Protein AF-A0A212C2T7-F1 (afdb_monomer)

Nearest PDB structures (foldseek):
  2w4l-assembly1_F  TM=9.928E-01  e=1.665E-12  Homo sapiens
  2w4l-assembly1_E  TM=9.873E-01  e=5.575E-12  Homo sapiens
  2w4l-assembly1_B  TM=9.764E-01  e=8.342E-12  Homo sapiens
  2w4l-assembly1_D  TM=8.265E-01  e=8.417E-09  Homo sapiens
  7fh4-assembly1_A  TM=6.802E-01  e=7.789E-05  Paramecium bursaria Chlorella virus 1

Solvent-accessible surface area (backbone atoms only — not comparable to full-atom values): 6982 Å² total; per-residue (Å²): 136,83,81,79,76,74,83,74,91,85,72,78,78,91,66,81,78,89,85,66,82,53,70,71,59,48,48,50,50,50,9,57,58,36,9,72,70,28,79,48,92,88,64,62,45,39,42,60,43,64,46,98,83,75,42,78,78,43,73,43,48,33,38,67,52,91,93,60,58,78,88,80,51,45,81,37,91,72,55,98,48,70,85,53,17,24,75,87,56,44,46,48,60,75,58,47,52,54,51,49,53,48,57,32,41,78,67,70,73,100

Radius of gyration: 24.03 Å; Cα contacts (8 Å, |Δi|>4): 128; chains: 1; bounding box: 74×56×53 Å

Secondary structure (DSSP, 8-state):
----PPPPTT----PPPSSPPPHHHHHHHHHHHHHTT---SS---EEEEE-TTS-EEEEEE-BPPTTS-TTTS---S--SSGGGSSTTT-B-HHHHHHHHHHHHHHTT--

Organism: Cervus elaphus hippelaphus (NCBI:txid46360)

Mean predicted aligned error: 11.31 Å

InterPro domains:
  IPR002125 Cytidine and deoxycytidylate deaminase domain [PF00383] (22-69)
  IPR002125 Cytidine and deoxycytidylate deaminase domain [PS51747] (22-110)
  IPR015517 Deoxycytidylate deaminase-related [PTHR11086] (15-89)
  IPR016193 Cytidine deaminase-like [SSF53927] (25-91)

pLDDT: mean 78.0, std 13.44, range [47.03, 96.94]

Sequence (110 aa):
MRMIRRPSMSEVPCRKRDDYLEWPEYFMAVAFLSAQRSKDPNSQVGACIVNAENKIVGIGYNGMPNGCSDDLLPWRRTAENILDTKYPYAEALPKLHHKIANTQKDKGIL

Structure (mmCIF, N/CA/C/O backbone):
data_AF-A0A212C2T7-F1
#
_entry.id   AF-A0A212C2T7-F1
#
loop_
_atom_site.group_PDB
_atom_site.id
_atom_site.type_symbol
_atom_site.label_atom_id
_atom_site.label_alt_id
_atom_site.label_comp_id
_atom_site.label_asym_id
_atom_site.label_entity_id
_atom_site.label_seq_id
_atom_site.pdbx_PDB_ins_code
_atom_site.Cartn_x
_atom_site.Cartn_y
_atom_site.Cartn_z
_atom_site.occupancy
_atom_site.B_iso_or_equiv
_atom_site.auth_seq_id
_atom_site.auth_comp_id
_atom_site.auth_asym_id
_atom_site.auth_atom_id
_atom_site.pdbx_PDB_model_num
ATOM 1 N N . MET A 1 1 ? -46.860 -37.024 32.898 1.00 47.03 1 MET A N 1
ATOM 2 C CA . MET A 1 1 ? -46.638 -36.232 31.666 1.00 47.03 1 MET A CA 1
ATOM 3 C C . MET A 1 1 ? -45.619 -35.137 31.980 1.00 47.03 1 MET A C 1
ATOM 5 O O . MET A 1 1 ? -45.965 -34.186 32.666 1.00 47.03 1 MET A O 1
ATOM 9 N N . ARG A 1 2 ? -44.336 -35.303 31.619 1.00 47.25 2 ARG A N 1
ATOM 10 C CA . ARG A 1 2 ? -43.314 -34.260 31.837 1.00 47.25 2 ARG A CA 1
ATOM 11 C C . ARG A 1 2 ? -43.388 -33.274 30.672 1.00 47.25 2 ARG A C 1
ATOM 13 O O . ARG A 1 2 ? -43.141 -33.666 29.537 1.00 47.25 2 ARG A O 1
ATOM 20 N N . MET A 1 3 ? -43.763 -32.025 30.943 1.00 53.03 3 MET A N 1
ATOM 21 C CA . MET A 1 3 ? -43.694 -30.951 29.949 1.00 53.03 3 MET A CA 1
ATOM 22 C C . MET A 1 3 ? -42.230 -30.713 29.578 1.00 53.03 3 MET A C 1
ATOM 24 O O . MET A 1 3 ? -41.462 -30.186 30.382 1.00 53.03 3 MET A O 1
ATOM 28 N N . ILE A 1 4 ? -41.845 -31.092 28.361 1.00 63.47 4 ILE A N 1
ATOM 29 C CA . ILE A 1 4 ? -40.593 -30.647 27.751 1.00 63.47 4 ILE A CA 1
ATOM 30 C C . ILE A 1 4 ? -40.808 -29.176 27.384 1.00 63.47 4 ILE A C 1
ATOM 32 O O . ILE A 1 4 ? -41.473 -28.867 26.395 1.00 63.47 4 ILE A O 1
ATOM 36 N N . ARG A 1 5 ? -40.319 -28.254 28.223 1.00 68.38 5 ARG A N 1
ATOM 37 C CA . ARG A 1 5 ? -40.313 -26.823 27.893 1.00 68.38 5 ARG A CA 1
ATOM 38 C C . ARG A 1 5 ? -39.391 -26.630 26.687 1.00 68.38 5 ARG A C 1
ATOM 40 O O . ARG A 1 5 ? -38.203 -26.925 26.778 1.00 68.38 5 ARG A O 1
ATOM 47 N N . ARG A 1 6 ? -39.936 -26.168 25.556 1.00 63.62 6 ARG A N 1
ATOM 48 C CA . ARG A 1 6 ? -39.118 -25.708 24.423 1.00 63.62 6 ARG A CA 1
ATOM 49 C C . ARG A 1 6 ? -38.261 -24.526 24.903 1.00 63.62 6 ARG A C 1
ATOM 51 O O . ARG A 1 6 ? -38.809 -23.678 25.613 1.00 63.62 6 ARG A O 1
ATOM 58 N N . PRO A 1 7 ? -36.964 -24.450 24.559 1.00 62.31 7 PRO A N 1
ATOM 59 C CA . PRO A 1 7 ? -36.169 -23.276 24.890 1.00 62.31 7 PRO A CA 1
ATOM 60 C C . PRO A 1 7 ? -36.785 -22.057 24.195 1.00 62.31 7 PRO A C 1
ATOM 62 O O . PRO A 1 7 ? -37.143 -22.127 23.018 1.00 62.31 7 PRO A O 1
ATOM 65 N N . SER A 1 8 ? -36.943 -20.962 24.934 1.00 65.25 8 SER A N 1
ATOM 66 C CA . SER A 1 8 ? -37.360 -19.675 24.37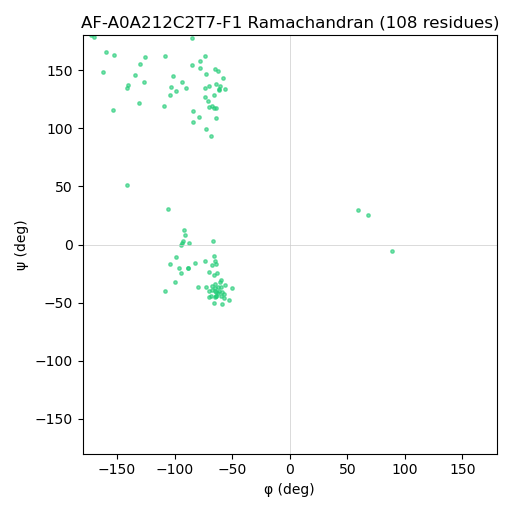9 1.00 65.25 8 SER A CA 1
ATOM 67 C C . SER A 1 8 ? -36.323 -19.192 23.357 1.00 65.25 8 SER A C 1
ATOM 69 O O . SER A 1 8 ? -35.133 -19.182 23.656 1.00 65.25 8 SER A O 1
ATOM 71 N N . MET A 1 9 ? -36.761 -18.748 22.175 1.00 62.03 9 MET A N 1
ATOM 72 C CA . MET A 1 9 ? -35.913 -18.147 21.126 1.00 62.03 9 MET A CA 1
ATOM 73 C C . MET A 1 9 ? -35.292 -16.788 21.521 1.00 62.03 9 MET A C 1
ATOM 75 O O . MET A 1 9 ? -34.639 -16.155 20.698 1.00 62.03 9 MET A O 1
ATOM 79 N N . SER A 1 10 ? -35.504 -16.309 22.750 1.00 62.91 10 SER A N 1
ATOM 80 C CA . SER A 1 10 ? -35.243 -14.921 23.150 1.00 62.91 10 SER A CA 1
ATOM 81 C C . SER A 1 10 ? -33.864 -14.629 23.753 1.00 62.91 10 SER A C 1
ATOM 83 O O . SER A 1 10 ? -33.639 -13.493 24.151 1.00 62.91 10 SER A O 1
ATOM 85 N N . GLU A 1 11 ? -32.937 -15.585 23.846 1.00 62.97 11 GLU A N 1
ATOM 86 C CA . GLU A 1 11 ? -31.660 -15.353 24.548 1.00 62.97 11 GLU A CA 1
ATOM 87 C C . GLU A 1 11 ? -30.457 -16.000 23.854 1.00 62.97 11 GLU A C 1
ATOM 89 O O . GLU A 1 11 ? -29.669 -16.694 24.486 1.00 62.97 11 GLU A O 1
ATOM 94 N N . VAL A 1 12 ? -30.272 -15.775 22.549 1.00 67.19 12 VAL A N 1
ATOM 95 C C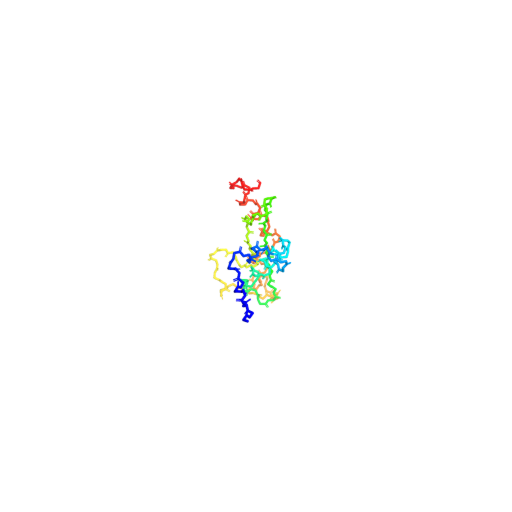A . VAL A 1 12 ? -28.917 -15.893 21.982 1.00 67.19 12 VAL A CA 1
ATOM 96 C C . VAL A 1 12 ? -28.238 -14.546 22.227 1.00 67.19 12 VAL A C 1
ATOM 98 O O . VAL A 1 12 ? -28.608 -13.567 21.576 1.00 67.19 12 VAL A O 1
ATOM 101 N N . PRO A 1 13 ? -27.296 -14.430 23.180 1.00 68.44 13 PRO A N 1
ATOM 102 C CA . PRO A 1 13 ? -26.652 -13.159 23.452 1.00 68.44 13 PRO A CA 1
ATOM 103 C C . PRO A 1 13 ? -25.828 -12.781 22.221 1.00 68.44 13 PRO A C 1
ATOM 105 O O . PRO A 1 13 ? -24.893 -13.496 21.858 1.00 68.44 13 PRO A O 1
ATOM 108 N N . CYS A 1 14 ? -26.169 -11.669 21.572 1.00 74.38 14 CYS A N 1
ATOM 109 C CA . CYS A 1 14 ? -25.330 -11.089 20.530 1.00 74.38 14 CYS A CA 1
ATOM 110 C C . CYS A 1 14 ? -24.059 -10.557 21.204 1.00 74.38 14 CYS A C 1
ATOM 112 O O . CYS A 1 14 ? -24.051 -9.463 21.768 1.00 74.38 14 CYS A O 1
ATOM 114 N N . ARG A 1 15 ? -23.009 -11.379 21.237 1.00 81.38 15 ARG A N 1
ATOM 115 C CA . ARG A 1 15 ? -21.695 -11.010 21.769 1.00 81.38 15 ARG A CA 1
ATOM 116 C C . ARG A 1 15 ? -20.757 -10.697 20.615 1.00 81.38 15 ARG A C 1
ATOM 118 O O . ARG A 1 15 ? -20.828 -11.325 19.558 1.00 81.38 15 ARG A O 1
ATOM 125 N N . LYS A 1 16 ? -19.875 -9.720 20.831 1.00 83.44 16 LYS A N 1
ATOM 126 C CA . LYS A 1 16 ? -18.741 -9.473 19.941 1.00 83.44 16 LYS A CA 1
ATOM 127 C C . LYS A 1 16 ? -17.904 -10.754 19.875 1.00 83.44 16 LYS A C 1
ATOM 129 O O . LYS A 1 16 ? -17.781 -11.459 20.872 1.00 83.44 16 LYS A O 1
ATOM 134 N N . ARG A 1 17 ? -17.359 -11.052 18.699 1.00 90.62 17 ARG A N 1
ATOM 135 C CA . ARG A 1 17 ? -16.323 -12.077 18.557 1.00 90.62 17 ARG A CA 1
ATOM 136 C C . ARG A 1 17 ? -15.092 -11.673 19.367 1.00 90.62 17 ARG A C 1
ATOM 138 O O . ARG A 1 17 ? -14.821 -10.482 19.480 1.00 90.62 17 ARG A O 1
ATOM 145 N N . ASP A 1 18 ? -14.353 -12.654 19.866 1.00 89.12 18 ASP A N 1
ATOM 146 C CA . ASP A 1 18 ? -13.090 -12.433 20.586 1.00 89.12 18 ASP A CA 1
ATOM 147 C C . ASP A 1 18 ? -11.862 -12.651 19.680 1.00 89.12 18 ASP A C 1
ATOM 149 O O . ASP A 1 18 ? -10.749 -12.298 20.045 1.00 89.12 18 ASP A O 1
ATOM 153 N N . ASP A 1 19 ? -12.062 -13.203 18.479 1.00 91.19 19 ASP A N 1
ATOM 154 C CA . ASP A 1 19 ? -11.031 -13.574 17.500 1.00 91.19 19 ASP A CA 1
ATOM 155 C C . ASP A 1 19 ? -10.968 -12.609 16.298 1.00 91.19 19 ASP A C 1
ATOM 157 O O . ASP A 1 19 ? -10.673 -13.010 15.170 1.00 91.19 19 ASP A O 1
ATOM 161 N N . TYR A 1 20 ? -11.304 -11.335 16.511 1.00 92.38 20 TYR A N 1
ATOM 162 C CA . TYR A 1 20 ? -11.167 -10.300 15.484 1.00 92.38 20 TYR A CA 1
ATOM 163 C C . TYR A 1 20 ? -9.747 -9.723 15.482 1.00 92.38 20 TYR A C 1
ATOM 165 O O . TYR A 1 20 ? -9.043 -9.751 16.485 1.00 92.38 20 TYR A O 1
ATOM 173 N N . LEU A 1 21 ? -9.337 -9.195 14.332 1.00 93.56 21 LEU A N 1
ATOM 174 C CA . LEU A 1 21 ? -7.997 -8.658 14.129 1.00 93.56 21 LEU A CA 1
ATOM 175 C C . LEU A 1 21 ? -7.829 -7.308 14.838 1.00 93.56 21 LEU A C 1
ATOM 177 O O . LEU A 1 21 ? -8.691 -6.434 14.692 1.00 93.56 21 LEU A O 1
ATOM 181 N N . GLU A 1 22 ? -6.719 -7.112 15.548 1.00 95.19 22 GLU A N 1
ATOM 182 C CA . GLU A 1 22 ? -6.421 -5.826 16.173 1.00 95.19 22 GLU A CA 1
ATOM 183 C C . GLU A 1 22 ? -5.899 -4.818 15.140 1.00 95.19 22 GLU A C 1
ATOM 185 O O . GLU A 1 22 ? -5.384 -5.164 14.071 1.00 95.19 22 GLU A O 1
ATOM 190 N N . TRP A 1 23 ? -6.027 -3.528 15.457 1.00 94.12 23 TRP A N 1
ATOM 191 C CA . TRP A 1 23 ? -5.664 -2.443 14.539 1.00 94.12 23 TRP A CA 1
ATOM 192 C C . TRP A 1 23 ? -4.238 -2.541 13.969 1.00 94.12 23 TRP A C 1
ATOM 194 O O . TRP A 1 23 ? -4.092 -2.422 12.749 1.00 94.12 23 TRP A O 1
ATOM 204 N N . PRO A 1 24 ? -3.180 -2.779 14.775 1.00 93.56 24 PRO A N 1
ATOM 205 C CA . PRO A 1 24 ? -1.819 -2.863 14.245 1.00 93.56 24 PRO A CA 1
ATOM 206 C C . PRO A 1 24 ? -1.646 -4.006 13.239 1.00 93.56 24 PRO A C 1
ATOM 208 O O . PRO A 1 24 ? -0.992 -3.836 12.211 1.00 93.56 24 PRO A O 1
ATOM 211 N N . GLU A 1 25 ? -2.263 -5.154 13.511 1.00 95.19 25 GLU A N 1
ATOM 212 C CA . GLU A 1 25 ? -2.198 -6.340 12.655 1.00 95.19 25 GLU A CA 1
ATOM 213 C C . GLU A 1 25 ? -2.965 -6.110 11.357 1.00 95.19 25 GLU A C 1
ATOM 215 O O . GLU A 1 25 ? -2.474 -6.450 10.283 1.00 95.19 25 GLU A O 1
ATOM 220 N N . TYR A 1 26 ? -4.125 -5.457 11.440 1.00 96.50 26 TYR A N 1
ATOM 221 C CA . TYR A 1 26 ? -4.893 -5.034 10.278 1.00 96.50 26 TYR A CA 1
ATOM 222 C C . TYR A 1 26 ? -4.084 -4.101 9.368 1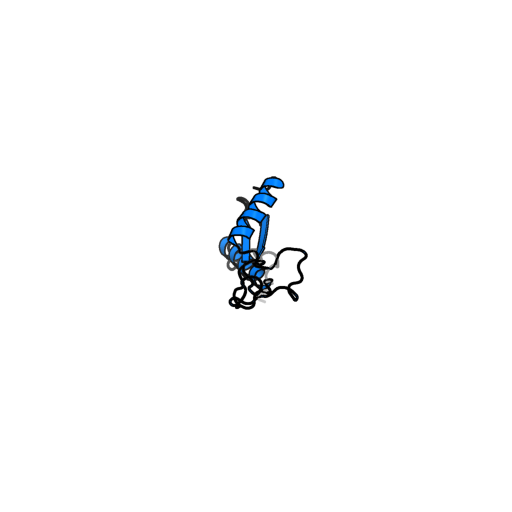.00 96.50 26 TYR A C 1
ATOM 224 O O . TYR A 1 26 ? -3.958 -4.365 8.172 1.00 96.50 26 TYR A O 1
ATOM 232 N N . PHE A 1 27 ? -3.478 -3.041 9.908 1.00 94.81 27 PHE A N 1
ATOM 233 C CA . PHE A 1 27 ? -2.701 -2.099 9.094 1.00 94.81 27 PHE A CA 1
ATOM 234 C C . PHE A 1 27 ? -1.432 -2.721 8.518 1.00 94.81 27 PHE A C 1
ATOM 236 O O . PHE A 1 27 ? -1.070 -2.441 7.372 1.00 94.81 27 PHE A O 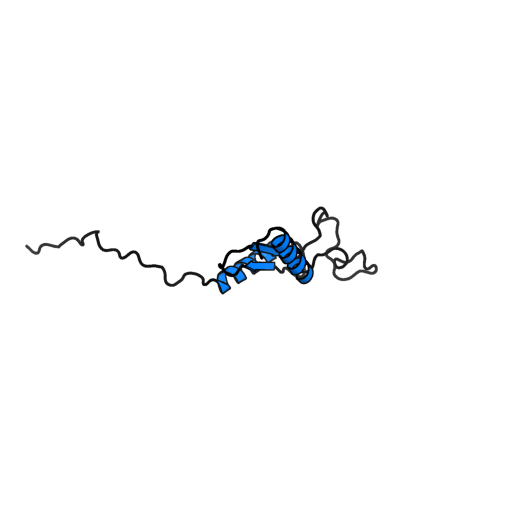1
ATOM 243 N N . MET A 1 28 ? -0.786 -3.608 9.274 1.00 95.06 28 MET A N 1
ATOM 244 C CA . MET A 1 28 ? 0.349 -4.372 8.773 1.00 95.06 28 MET A CA 1
ATOM 245 C C . MET A 1 28 ? -0.083 -5.306 7.636 1.00 95.06 28 MET A C 1
ATOM 247 O O . MET A 1 28 ? 0.548 -5.321 6.580 1.00 95.06 28 MET A O 1
ATOM 251 N N . ALA A 1 29 ? -1.200 -6.021 7.793 1.00 96.94 29 ALA A N 1
ATOM 252 C CA . ALA A 1 29 ? -1.757 -6.877 6.749 1.00 96.94 29 ALA A CA 1
ATOM 253 C C . ALA A 1 29 ? -2.089 -6.084 5.475 1.00 96.94 29 ALA A C 1
ATOM 255 O O . ALA A 1 29 ? -1.777 -6.538 4.375 1.00 96.94 29 ALA A O 1
ATOM 256 N N . VAL A 1 30 ? -2.639 -4.871 5.603 1.00 96.12 30 VAL A N 1
ATOM 257 C CA . VAL A 1 30 ? -2.882 -3.972 4.462 1.00 96.12 30 VAL A CA 1
ATOM 258 C C . VAL A 1 30 ? -1.577 -3.582 3.761 1.00 96.12 30 VAL A C 1
ATOM 260 O O . VAL A 1 30 ? -1.531 -3.574 2.528 1.00 96.12 30 VAL A O 1
ATOM 263 N N . ALA A 1 31 ? -0.505 -3.290 4.503 1.00 92.69 31 ALA A N 1
ATOM 264 C CA . ALA A 1 31 ? 0.798 -2.984 3.912 1.00 92.69 31 ALA A CA 1
ATOM 265 C C . ALA A 1 31 ? 1.370 -4.190 3.142 1.00 92.69 31 ALA A C 1
ATOM 267 O O . ALA A 1 31 ? 1.803 -4.039 1.998 1.00 92.69 31 ALA A O 1
ATOM 268 N N . PHE A 1 32 ? 1.298 -5.396 3.712 1.00 94.62 32 PHE A N 1
ATOM 269 C CA . PHE A 1 32 ? 1.722 -6.627 3.032 1.00 94.62 32 PHE A CA 1
ATOM 270 C C . PHE A 1 32 ? 0.875 -6.940 1.798 1.00 94.62 32 PHE A C 1
ATOM 272 O O . PHE A 1 32 ? 1.412 -7.320 0.760 1.00 94.62 32 PHE A O 1
ATOM 279 N N . LEU A 1 33 ? -0.441 -6.744 1.870 1.00 95.94 33 LEU A N 1
ATOM 280 C CA . LEU A 1 33 ? -1.324 -6.933 0.722 1.00 95.94 33 LEU A CA 1
ATOM 281 C C . LEU A 1 33 ? -1.022 -5.915 -0.384 1.00 95.94 33 LEU A C 1
ATOM 283 O O . LEU A 1 33 ? -0.979 -6.268 -1.560 1.00 95.94 33 LEU A O 1
ATOM 287 N N . SER A 1 34 ? -0.738 -4.666 -0.009 1.00 93.50 34 SER A N 1
ATOM 288 C CA . SER A 1 34 ? -0.331 -3.620 -0.951 1.00 93.50 34 SER A CA 1
ATOM 289 C C . SER A 1 34 ? 0.980 -3.975 -1.652 1.00 93.50 34 SER A C 1
ATOM 291 O O . SER A 1 34 ? 1.105 -3.738 -2.850 1.00 93.50 34 SER A O 1
ATOM 293 N N . ALA A 1 35 ? 1.931 -4.609 -0.956 1.00 92.00 35 ALA A N 1
ATOM 294 C CA . ALA A 1 35 ? 3.183 -5.075 -1.551 1.00 92.00 35 ALA A CA 1
ATOM 295 C C . ALA A 1 35 ? 2.953 -6.024 -2.741 1.00 92.00 35 ALA A C 1
ATOM 297 O O . ALA A 1 35 ? 3.669 -5.936 -3.735 1.00 92.00 35 ALA A O 1
ATOM 298 N N . GLN A 1 36 ? 1.909 -6.863 -2.695 1.00 93.75 36 GLN A N 1
ATOM 299 C CA . GLN A 1 36 ? 1.573 -7.807 -3.774 1.00 93.75 36 GLN A CA 1
ATOM 300 C C . GLN A 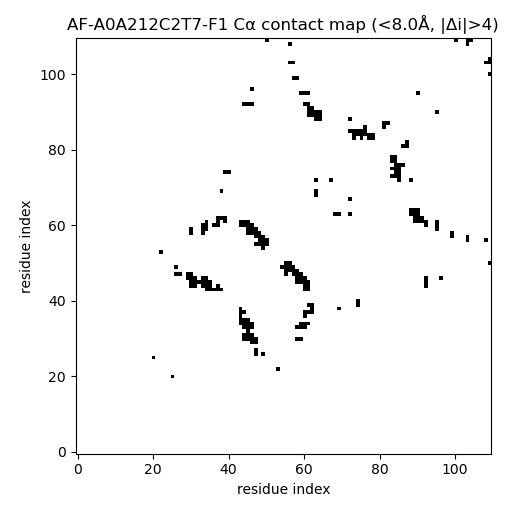1 36 ? 1.150 -7.123 -5.084 1.00 93.75 36 GLN A C 1
ATOM 302 O O . GLN A 1 36 ? 1.023 -7.776 -6.117 1.00 93.75 36 GLN A O 1
ATOM 307 N N . ARG A 1 37 ? 0.936 -5.802 -5.075 1.00 92.50 37 ARG A N 1
ATOM 308 C CA . ARG A 1 37 ? 0.703 -5.015 -6.293 1.00 92.50 37 ARG A CA 1
ATOM 309 C C . ARG A 1 37 ? 1.993 -4.621 -7.013 1.00 92.50 37 ARG A C 1
ATOM 311 O O . ARG A 1 37 ? 1.907 -4.232 -8.179 1.00 92.50 37 ARG A O 1
ATOM 318 N N . SER A 1 38 ? 3.151 -4.717 -6.354 1.00 88.50 38 SER A N 1
ATOM 319 C CA . SER A 1 38 ? 4.448 -4.433 -6.968 1.00 88.50 38 SER A CA 1
ATOM 320 C C . SER A 1 38 ? 4.756 -5.426 -8.085 1.00 88.50 38 SER A C 1
ATOM 322 O O . SER A 1 38 ? 4.548 -6.628 -7.939 1.00 88.50 38 SER A O 1
ATOM 324 N N . LYS A 1 39 ? 5.294 -4.913 -9.193 1.00 88.25 39 LYS A N 1
ATOM 325 C CA . LYS A 1 39 ? 5.787 -5.721 -10.315 1.00 88.25 39 LYS A CA 1
ATOM 326 C C . LYS A 1 39 ? 7.289 -6.011 -10.233 1.00 88.25 39 LYS A C 1
ATOM 328 O O . LYS A 1 39 ? 7.825 -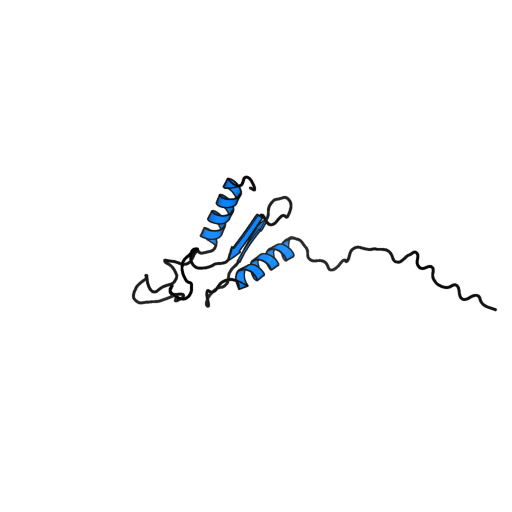6.678 -11.111 1.00 88.25 39 LYS A O 1
ATOM 333 N N . ASP A 1 40 ? 7.977 -5.522 -9.199 1.00 86.00 40 ASP A N 1
ATOM 334 C CA . ASP A 1 40 ? 9.401 -5.796 -9.009 1.00 86.00 40 ASP A CA 1
ATOM 335 C C . ASP A 1 40 ? 9.597 -7.282 -8.680 1.00 86.00 40 ASP A C 1
ATOM 337 O O . ASP A 1 40 ? 9.100 -7.730 -7.648 1.00 86.00 40 ASP A O 1
ATOM 341 N N . PRO A 1 41 ? 10.336 -8.061 -9.488 1.00 85.50 41 PRO A N 1
ATOM 342 C CA . PRO A 1 41 ? 10.513 -9.490 -9.244 1.00 85.50 41 PRO A CA 1
ATOM 343 C C . PRO A 1 41 ? 11.453 -9.791 -8.067 1.00 85.50 41 PRO A C 1
ATOM 345 O O . PRO A 1 41 ? 11.503 -10.922 -7.597 1.00 85.50 41 PRO A O 1
ATOM 348 N N . ASN A 1 42 ? 12.214 -8.804 -7.582 1.00 86.44 42 ASN A N 1
ATOM 349 C CA . ASN A 1 42 ? 13.250 -9.021 -6.568 1.00 86.44 42 ASN A CA 1
ATOM 350 C C . ASN A 1 42 ? 12.795 -8.651 -5.156 1.00 86.44 42 ASN A C 1
ATOM 352 O O . ASN A 1 42 ? 13.306 -9.188 -4.179 1.00 86.44 42 ASN A O 1
ATOM 356 N N . SER A 1 43 ? 11.931 -7.646 -5.042 1.00 84.56 43 SER A N 1
ATOM 357 C CA . SER A 1 43 ? 11.540 -7.071 -3.758 1.00 84.56 43 SER A CA 1
ATOM 358 C C . SER A 1 43 ? 10.161 -6.451 -3.867 1.00 84.56 43 SER A C 1
ATOM 360 O O . SER A 1 43 ? 10.004 -5.460 -4.576 1.00 84.56 43 SER A O 1
ATOM 362 N N . GLN A 1 44 ? 9.189 -6.996 -3.141 1.00 90.25 44 GLN A N 1
ATOM 363 C CA . GLN A 1 44 ? 7.840 -6.449 -3.051 1.00 90.25 44 GLN A CA 1
ATOM 364 C C . GLN A 1 44 ? 7.649 -5.861 -1.665 1.00 90.25 44 GLN A C 1
ATOM 366 O O . GLN A 1 44 ? 7.769 -6.559 -0.659 1.00 90.25 44 GLN A O 1
ATOM 371 N N . VAL A 1 45 ? 7.376 -4.566 -1.602 1.00 89.81 45 VAL A N 1
ATOM 372 C CA . VAL A 1 45 ? 7.247 -3.865 -0.334 1.00 89.81 45 VAL A CA 1
ATOM 373 C C . VAL A 1 45 ? 6.098 -2.868 -0.429 1.00 89.81 45 VAL A C 1
ATOM 375 O O . VAL A 1 45 ? 5.932 -2.178 -1.436 1.00 89.81 45 VAL A O 1
ATOM 378 N N . GLY A 1 46 ? 5.290 -2.806 0.626 1.00 91.88 46 GLY A N 1
ATOM 379 C CA . GLY A 1 46 ? 4.113 -1.953 0.718 1.00 91.88 46 GLY A CA 1
ATOM 380 C C . GLY A 1 46 ? 4.139 -1.070 1.957 1.00 91.88 46 GLY A C 1
ATOM 381 O O . GLY A 1 46 ? 4.872 -1.327 2.910 1.00 91.88 46 GLY A O 1
ATOM 382 N N . ALA A 1 47 ? 3.338 -0.013 1.924 1.00 90.69 47 ALA A N 1
ATOM 383 C CA . ALA A 1 47 ? 3.142 0.924 3.018 1.00 90.69 47 ALA A CA 1
ATOM 384 C C . ALA A 1 47 ? 1.658 1.224 3.207 1.00 90.69 47 ALA A C 1
ATOM 386 O O . ALA A 1 47 ? 0.892 1.311 2.245 1.00 90.69 47 ALA A O 1
ATOM 387 N N . CYS A 1 48 ? 1.287 1.438 4.464 1.00 92.88 48 CYS A N 1
ATOM 388 C CA . CYS A 1 48 ? -0.030 1.883 4.885 1.00 92.88 48 CYS A CA 1
ATOM 389 C C . CYS A 1 48 ? 0.158 3.056 5.852 1.00 92.88 48 CYS A C 1
ATOM 391 O O . CYS A 1 48 ? 0.830 2.912 6.871 1.00 92.88 48 CYS A O 1
ATOM 393 N N . ILE A 1 49 ? -0.409 4.218 5.523 1.00 89.44 49 ILE A N 1
ATOM 394 C CA . ILE A 1 49 ? -0.398 5.414 6.369 1.00 89.44 49 ILE A CA 1
ATOM 395 C C . ILE A 1 49 ? -1.774 5.565 6.998 1.00 89.44 49 ILE A C 1
ATOM 397 O O . ILE A 1 49 ? -2.798 5.563 6.308 1.00 89.44 49 ILE A O 1
ATOM 401 N N . VAL A 1 50 ? -1.775 5.717 8.315 1.00 88.69 50 VAL A N 1
ATOM 402 C CA . VAL A 1 50 ? -2.972 5.761 9.148 1.00 88.69 50 VAL A CA 1
ATOM 403 C C . VAL A 1 50 ? -2.929 7.032 9.987 1.00 88.69 50 VAL A C 1
ATOM 405 O O . VAL A 1 50 ? -1.861 7.422 10.457 1.00 88.69 50 VAL A O 1
ATOM 408 N N . ASN A 1 51 ? -4.071 7.695 10.148 1.00 87.88 51 ASN A N 1
ATOM 409 C CA . ASN A 1 51 ? -4.191 8.859 11.024 1.00 87.88 51 ASN A CA 1
ATOM 410 C C . ASN A 1 51 ? -4.468 8.456 12.490 1.00 87.88 51 ASN A C 1
ATOM 412 O O . ASN A 1 51 ? -4.652 7.282 12.810 1.00 87.88 51 ASN A O 1
ATOM 416 N N . ALA A 1 52 ? -4.548 9.444 13.386 1.00 89.31 52 ALA A N 1
ATOM 417 C CA . ALA A 1 52 ? -4.816 9.218 14.812 1.00 89.31 52 ALA A CA 1
ATOM 418 C C . ALA A 1 52 ? -6.203 8.605 15.107 1.00 89.31 52 ALA A C 1
ATOM 420 O O . ALA A 1 52 ? -6.424 8.072 16.189 1.00 89.31 52 ALA A O 1
ATOM 421 N N . GLU A 1 53 ? 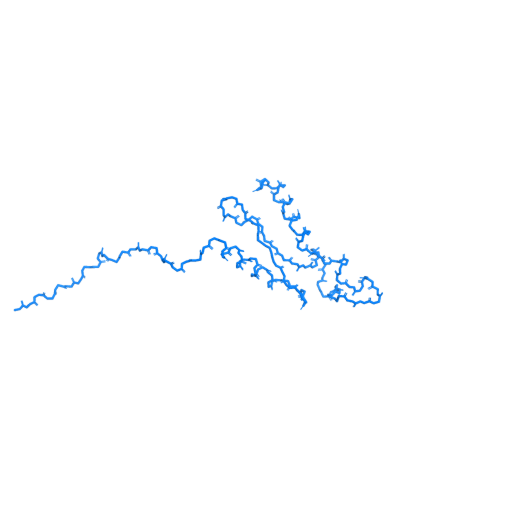-7.131 8.651 14.148 1.00 91.50 53 GLU A N 1
ATOM 422 C CA . GLU A 1 53 ? -8.471 8.063 14.252 1.00 91.50 53 GLU A CA 1
ATOM 423 C C . GLU A 1 53 ? -8.530 6.623 13.714 1.00 91.50 53 GLU A C 1
ATOM 425 O O . GLU A 1 53 ? -9.620 6.095 13.493 1.00 91.50 53 GLU A O 1
ATOM 430 N N . ASN A 1 54 ? -7.379 5.986 13.464 1.00 90.81 54 ASN A N 1
ATOM 431 C CA . ASN A 1 54 ? -7.279 4.655 12.858 1.00 90.81 54 ASN A CA 1
ATOM 432 C C . ASN A 1 54 ? -7.918 4.563 11.458 1.00 90.81 54 ASN A C 1
ATOM 434 O O . ASN A 1 54 ? -8.385 3.506 11.031 1.00 90.81 54 ASN A O 1
ATOM 438 N N . LYS A 1 55 ? -7.922 5.667 10.702 1.00 90.50 55 LYS A N 1
ATOM 439 C CA . LYS A 1 55 ? -8.359 5.690 9.301 1.00 90.50 55 LYS A CA 1
ATOM 440 C C . LYS A 1 55 ? -7.149 5.625 8.384 1.00 90.50 55 LYS A C 1
ATOM 442 O O . LYS A 1 55 ? -6.192 6.382 8.542 1.00 90.50 55 LYS A O 1
ATOM 447 N N . ILE A 1 56 ? -7.211 4.736 7.397 1.00 90.94 56 ILE A N 1
ATOM 448 C CA . ILE A 1 56 ? -6.204 4.657 6.339 1.00 90.94 56 ILE A CA 1
ATOM 449 C C . ILE A 1 56 ? -6.356 5.894 5.458 1.00 90.94 56 ILE A C 1
ATOM 451 O O . ILE A 1 56 ? -7.394 6.093 4.830 1.00 90.94 56 ILE A O 1
ATOM 455 N N . VAL A 1 57 ? -5.310 6.711 5.410 1.00 88.75 57 VAL A N 1
ATOM 456 C CA . VAL A 1 57 ? -5.271 7.944 4.612 1.00 88.75 57 VAL A CA 1
ATOM 457 C C . VAL A 1 57 ? -4.427 7.780 3.354 1.00 88.75 57 VAL A C 1
ATOM 459 O O . VAL A 1 57 ? -4.574 8.536 2.400 1.00 88.75 57 VAL A O 1
ATOM 462 N N . GLY A 1 58 ? -3.582 6.751 3.295 1.00 87.25 58 GLY A N 1
ATOM 463 C CA . GLY A 1 58 ? -2.844 6.411 2.088 1.00 87.25 58 GLY A CA 1
ATOM 464 C C . GLY A 1 58 ? -2.290 4.996 2.119 1.00 87.25 58 GLY A C 1
ATOM 465 O O . GLY A 1 58 ? -1.929 4.480 3.173 1.00 87.25 58 GLY A O 1
ATOM 466 N N . ILE A 1 59 ? -2.194 4.389 0.941 1.00 90.38 59 ILE A N 1
ATOM 467 C CA . ILE A 1 59 ? -1.536 3.102 0.711 1.00 90.38 59 ILE A CA 1
ATOM 468 C C . ILE A 1 59 ? -0.571 3.243 -0.460 1.00 90.38 59 ILE A C 1
ATOM 470 O O . ILE A 1 59 ? -0.763 4.096 -1.330 1.00 90.38 59 ILE A O 1
ATOM 474 N N . GLY A 1 60 ? 0.444 2.393 -0.515 1.00 89.25 60 GLY A N 1
ATOM 475 C CA . GLY A 1 60 ? 1.261 2.278 -1.713 1.00 89.25 60 GLY A CA 1
ATOM 476 C C . GLY A 1 60 ? 2.260 1.137 -1.646 1.00 89.25 60 GLY A C 1
ATOM 477 O O . GLY A 1 60 ? 2.316 0.389 -0.672 1.00 89.25 60 GLY A O 1
ATOM 478 N N . TYR A 1 61 ? 3.026 0.995 -2.719 1.00 89.38 61 TYR A N 1
ATOM 479 C CA . TYR A 1 61 ? 3.998 -0.071 -2.927 1.00 89.38 61 TYR A CA 1
ATOM 480 C C . TYR A 1 61 ? 5.119 0.417 -3.848 1.00 89.38 61 TYR A C 1
ATOM 482 O O . TYR A 1 61 ? 4.974 1.444 -4.512 1.00 89.38 61 TYR A O 1
ATOM 490 N N . ASN A 1 62 ? 6.250 -0.288 -3.880 1.00 84.75 62 ASN A N 1
ATOM 491 C CA . ASN A 1 62 ? 7.346 0.052 -4.789 1.00 84.75 62 ASN A CA 1
ATOM 492 C C . ASN A 1 62 ? 6.977 -0.263 -6.249 1.00 84.75 62 ASN A C 1
ATOM 494 O O . ASN A 1 62 ? 6.463 -1.343 -6.549 1.00 84.75 62 ASN A O 1
ATOM 498 N N . GLY A 1 63 ? 7.289 0.650 -7.167 1.00 84.88 63 GLY A N 1
ATOM 499 C CA . GLY A 1 63 ? 6.968 0.507 -8.587 1.00 84.88 63 GLY A CA 1
ATOM 500 C C . GLY A 1 63 ? 7.643 1.570 -9.452 1.00 84.88 63 GLY A C 1
ATOM 501 O O . GLY A 1 63 ? 8.355 2.430 -8.930 1.00 84.88 63 GLY A O 1
ATOM 502 N N . MET A 1 64 ? 7.437 1.505 -10.768 1.00 81.38 64 MET A N 1
ATOM 503 C CA . MET A 1 64 ? 7.860 2.580 -11.670 1.00 81.38 64 MET A CA 1
ATOM 504 C C . MET A 1 64 ? 6.933 3.802 -11.532 1.00 81.38 64 MET A C 1
ATOM 506 O O . MET A 1 64 ? 5.825 3.680 -10.998 1.00 81.38 64 MET A O 1
ATOM 510 N N . PRO A 1 65 ? 7.357 4.995 -11.987 1.00 77.00 65 PRO A N 1
ATOM 511 C CA . PRO A 1 65 ? 6.551 6.202 -11.904 1.00 77.00 65 PRO A CA 1
ATOM 512 C C . PRO A 1 65 ? 5.287 6.087 -12.762 1.00 77.00 65 PRO A C 1
ATOM 514 O O . PRO A 1 65 ? 5.267 5.416 -13.796 1.00 77.00 65 PRO A O 1
ATOM 517 N N . ASN A 1 66 ? 4.230 6.790 -12.353 1.00 72.81 66 ASN A N 1
ATOM 518 C CA . ASN A 1 66 ? 2.956 6.796 -13.071 1.00 72.81 66 ASN A CA 1
ATOM 519 C C . ASN A 1 66 ? 3.132 7.228 -14.536 1.00 72.81 66 ASN A C 1
ATOM 521 O O . ASN A 1 66 ? 3.756 8.249 -14.814 1.00 72.81 66 ASN A O 1
ATOM 525 N N . GLY A 1 67 ? 2.520 6.484 -15.460 1.00 67.19 67 GLY A N 1
ATOM 526 C CA . GLY A 1 67 ? 2.565 6.775 -16.899 1.00 67.19 67 GLY A CA 1
ATOM 527 C C . GLY A 1 67 ? 3.746 6.141 -17.637 1.00 67.19 67 GLY A C 1
ATOM 528 O O . GLY A 1 67 ? 3.785 6.193 -18.864 1.00 67.19 67 GLY A O 1
ATOM 529 N N . CYS A 1 68 ? 4.670 5.492 -16.928 1.00 68.81 68 CYS A N 1
ATOM 530 C CA . CYS A 1 68 ? 5.687 4.654 -17.547 1.00 68.81 68 CYS A CA 1
ATOM 531 C C . CYS A 1 68 ? 5.187 3.207 -17.662 1.00 68.81 68 CYS A C 1
ATOM 533 O O . CYS A 1 68 ? 4.626 2.662 -16.714 1.00 68.81 68 CYS A O 1
ATOM 535 N N . SER A 1 69 ? 5.386 2.576 -18.824 1.00 67.31 69 SER A N 1
ATOM 536 C CA . SER A 1 69 ? 5.079 1.151 -18.978 1.00 67.31 69 SER A CA 1
ATOM 537 C C . SER A 1 69 ? 6.089 0.316 -18.196 1.00 67.31 69 SER A C 1
ATOM 539 O O . SER A 1 69 ? 7.293 0.389 -18.451 1.00 67.31 69 SER A O 1
ATOM 541 N N . ASP A 1 70 ? 5.586 -0.512 -17.284 1.00 62.25 70 ASP A N 1
ATOM 542 C CA . ASP A 1 70 ? 6.397 -1.458 -16.513 1.00 62.25 70 ASP A CA 1
ATOM 543 C C . ASP A 1 70 ? 7.055 -2.543 -17.385 1.00 62.25 70 ASP A C 1
ATOM 545 O O . ASP A 1 70 ? 7.970 -3.213 -16.914 1.00 62.25 70 ASP A O 1
ATOM 549 N N . ASP A 1 71 ? 6.612 -2.704 -18.637 1.00 66.44 71 ASP A N 1
ATOM 550 C CA . ASP A 1 71 ? 7.174 -3.670 -19.590 1.00 66.44 71 ASP A CA 1
ATOM 551 C C . ASP A 1 71 ? 8.341 -3.080 -20.397 1.00 66.44 71 ASP A C 1
ATOM 553 O O . ASP A 1 71 ? 9.154 -3.816 -20.954 1.00 66.44 71 ASP A O 1
ATOM 557 N N . LEU A 1 72 ? 8.426 -1.747 -20.471 1.00 66.75 72 LEU A N 1
ATOM 558 C CA . LEU A 1 72 ? 9.469 -1.040 -21.220 1.00 66.75 72 LEU A CA 1
ATOM 559 C C . LEU A 1 72 ? 10.658 -0.649 -20.339 1.00 66.75 72 LEU A C 1
ATOM 561 O O . LEU A 1 72 ? 11.758 -0.459 -20.853 1.00 66.75 72 LEU A O 1
ATOM 565 N N . LEU A 1 73 ? 10.447 -0.517 -19.027 1.00 73.00 73 LEU A N 1
ATOM 566 C CA . LEU A 1 73 ? 11.496 -0.119 -18.094 1.00 73.00 73 LEU A CA 1
ATOM 567 C C . LEU A 1 73 ? 12.197 -1.329 -17.457 1.00 73.00 73 LEU A C 1
ATOM 569 O O . LEU A 1 73 ? 11.552 -2.311 -17.083 1.00 73.00 73 LEU A O 1
ATOM 573 N N . PRO A 1 74 ? 13.527 -1.272 -17.285 1.00 78.25 74 PRO A N 1
ATOM 574 C CA . PRO A 1 74 ? 14.288 -2.400 -16.774 1.00 78.25 74 PRO A CA 1
ATOM 575 C C . PRO A 1 74 ? 14.073 -2.604 -15.269 1.00 78.25 74 PRO A C 1
ATOM 577 O O . PRO A 1 74 ? 14.346 -1.728 -14.456 1.00 78.25 74 PRO A O 1
ATOM 580 N N . TRP A 1 75 ? 13.692 -3.821 -14.871 1.00 79.31 75 TRP A N 1
ATOM 581 C CA . TRP A 1 75 ? 13.608 -4.241 -13.459 1.00 79.31 75 TRP A CA 1
ATOM 582 C C . TRP A 1 75 ? 14.924 -4.796 -12.888 1.00 79.31 75 TRP A C 1
ATOM 584 O O . TRP A 1 75 ? 14.990 -5.236 -11.736 1.00 79.31 75 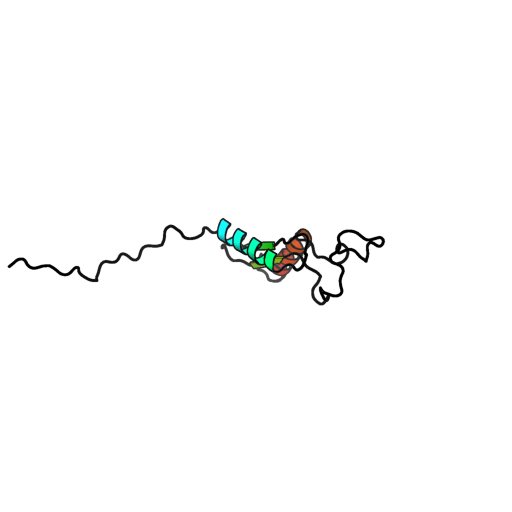TRP A O 1
ATOM 594 N N . ARG A 1 76 ? 15.988 -4.817 -13.697 1.00 79.88 76 ARG A N 1
ATOM 595 C CA . ARG A 1 76 ? 17.269 -5.455 -13.365 1.00 79.88 76 ARG A CA 1
ATOM 596 C C . ARG A 1 76 ? 18.030 -4.635 -12.320 1.00 79.88 76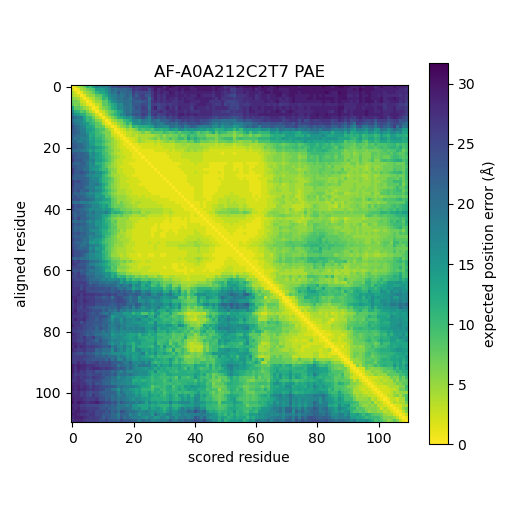 ARG A C 1
ATOM 598 O O . ARG A 1 76 ? 17.959 -3.408 -12.300 1.00 79.88 76 ARG A O 1
ATOM 605 N N . ARG A 1 77 ? 18.782 -5.312 -11.448 1.00 78.50 77 ARG A N 1
ATOM 606 C CA . ARG A 1 77 ? 19.615 -4.665 -10.413 1.00 78.50 77 ARG A CA 1
ATOM 607 C C . ARG A 1 77 ? 21.019 -4.311 -10.897 1.00 78.50 77 ARG A C 1
ATOM 609 O O . ARG A 1 77 ? 21.672 -3.492 -10.265 1.00 78.50 77 ARG A O 1
ATOM 616 N N . THR A 1 78 ? 21.488 -4.945 -11.965 1.00 78.75 78 THR A N 1
ATOM 617 C CA . THR A 1 78 ? 22.856 -4.813 -12.472 1.00 78.75 78 THR A CA 1
ATOM 618 C C . THR A 1 78 ? 22.840 -4.805 -13.992 1.00 78.75 78 THR A C 1
ATOM 620 O O . THR A 1 78 ? 22.161 -5.634 -14.600 1.00 78.75 78 THR A O 1
ATOM 623 N N . ALA A 1 79 ? 23.594 -3.884 -14.579 1.00 82.56 79 ALA A N 1
ATOM 624 C CA . ALA A 1 79 ? 23.849 -3.763 -16.008 1.00 82.56 79 ALA A CA 1
ATOM 625 C C . ALA A 1 79 ? 25.132 -2.939 -16.209 1.00 82.56 79 ALA A C 1
ATOM 627 O O . ALA A 1 79 ? 25.598 -2.297 -15.265 1.00 82.56 79 ALA A O 1
ATOM 628 N N . GLU A 1 80 ? 25.700 -2.966 -17.415 1.00 83.19 80 GLU A N 1
ATOM 629 C CA . GLU A 1 80 ? 26.890 -2.168 -17.751 1.00 83.19 80 GLU A CA 1
ATOM 630 C C . GLU A 1 80 ? 26.597 -0.664 -17.696 1.00 83.19 80 GLU A C 1
ATOM 632 O O . GLU A 1 80 ? 27.416 0.116 -17.212 1.00 83.19 80 GLU A O 1
ATOM 637 N N . ASN A 1 81 ? 25.399 -0.263 -18.130 1.00 83.44 81 ASN A N 1
ATOM 638 C CA . ASN A 1 81 ? 24.907 1.100 -18.013 1.00 83.44 81 ASN A CA 1
ATOM 639 C C . ASN A 1 81 ? 23.886 1.204 -16.872 1.00 83.44 81 ASN A C 1
ATOM 641 O O . ASN A 1 81 ? 22.972 0.390 -16.747 1.00 83.44 81 ASN A O 1
ATOM 645 N N . ILE A 1 82 ? 24.003 2.248 -16.051 1.00 82.75 82 ILE A N 1
ATOM 646 C CA . ILE A 1 82 ? 23.072 2.518 -14.950 1.00 82.75 82 ILE A CA 1
ATOM 647 C C . ILE A 1 82 ? 21.624 2.706 -15.431 1.00 82.75 82 ILE A C 1
ATOM 649 O O . ILE A 1 82 ? 20.696 2.342 -14.706 1.00 82.75 82 ILE A O 1
ATOM 653 N N . LEU A 1 83 ? 21.430 3.221 -16.651 1.00 82.38 83 LEU A N 1
ATOM 654 C CA . LEU A 1 83 ? 20.116 3.406 -17.279 1.00 82.38 83 LEU A CA 1
ATOM 655 C C . LEU A 1 83 ? 19.424 2.079 -17.619 1.00 82.38 83 LEU A C 1
ATOM 657 O O . LEU A 1 83 ? 18.210 2.044 -17.758 1.00 82.38 83 LEU A O 1
ATOM 661 N N . ASP A 1 84 ? 20.163 0.973 -17.674 1.00 79.81 84 ASP A N 1
ATOM 662 C CA . ASP A 1 84 ? 19.597 -0.362 -17.893 1.00 79.81 84 ASP A CA 1
ATOM 663 C C . ASP A 1 84 ? 19.242 -1.070 -16.572 1.00 79.81 84 ASP A C 1
ATOM 665 O O . ASP A 1 84 ? 18.903 -2.258 -16.544 1.00 79.81 84 ASP A O 1
ATOM 669 N N . THR A 1 85 ? 19.322 -0.348 -15.451 1.00 78.81 85 THR A N 1
ATOM 670 C CA . THR A 1 85 ? 18.922 -0.827 -14.124 1.00 78.81 85 THR A CA 1
ATOM 671 C C . THR A 1 85 ? 17.638 -0.154 -13.655 1.00 78.81 85 THR A C 1
ATOM 673 O O . THR A 1 85 ? 17.255 0.906 -14.139 1.00 78.81 85 THR A O 1
ATOM 676 N N . LYS A 1 86 ? 16.976 -0.740 -12.654 1.00 75.94 86 LYS A N 1
ATOM 677 C CA . LYS A 1 86 ? 15.729 -0.192 -12.104 1.00 75.94 86 LYS A CA 1
ATOM 678 C C . LYS A 1 86 ? 15.904 1.102 -11.314 1.00 75.94 86 LYS A C 1
ATOM 680 O O . LYS A 1 86 ? 14.941 1.837 -11.143 1.00 75.94 86 LYS A O 1
ATOM 685 N N . TYR A 1 87 ? 17.094 1.376 -10.780 1.00 79.31 87 TYR A N 1
ATOM 686 C CA . TYR A 1 87 ? 17.291 2.423 -9.769 1.00 79.31 87 TYR A CA 1
ATOM 687 C C . TYR A 1 87 ? 17.023 3.865 -10.233 1.00 79.31 87 TYR A C 1
ATOM 689 O O . TYR A 1 87 ? 16.523 4.637 -9.413 1.00 79.31 87 TYR A O 1
ATOM 697 N N . PRO A 1 88 ? 17.301 4.258 -11.492 1.00 77.62 88 PRO A N 1
ATOM 698 C CA . PRO A 1 88 ? 16.956 5.591 -11.983 1.00 77.62 88 PRO A CA 1
ATOM 699 C C . PRO A 1 88 ? 15.446 5.835 -12.060 1.00 77.62 88 PRO A C 1
ATOM 701 O O . PRO A 1 88 ? 15.013 6.981 -11.968 1.00 77.62 88 PRO A O 1
ATOM 704 N N . TYR A 1 89 ? 14.652 4.771 -12.214 1.00 73.81 89 TYR A N 1
ATOM 705 C CA . TYR A 1 89 ? 13.223 4.868 -12.509 1.00 73.81 89 TYR A CA 1
ATOM 706 C C . TYR A 1 89 ? 12.341 4.469 -11.323 1.00 73.81 89 TYR A C 1
ATOM 708 O O . TYR A 1 89 ? 11.346 5.130 -11.053 1.00 73.81 89 TYR A O 1
ATOM 716 N N . ALA A 1 90 ? 12.700 3.424 -10.580 1.00 68.88 90 ALA A N 1
ATOM 717 C CA . ALA A 1 90 ? 11.863 2.880 -9.517 1.00 68.88 90 ALA A CA 1
ATOM 718 C C . ALA A 1 90 ? 11.679 3.868 -8.344 1.00 68.88 90 ALA A C 1
ATOM 720 O O . ALA A 1 90 ? 12.644 4.358 -7.746 1.00 68.88 90 ALA A O 1
ATOM 721 N N . GLU A 1 91 ? 10.425 4.107 -7.946 1.00 65.12 91 GLU A N 1
ATOM 722 C CA . GLU A 1 91 ? 10.093 4.804 -6.703 1.00 65.12 91 GLU A CA 1
ATOM 723 C C . GLU A 1 91 ? 10.239 3.836 -5.519 1.00 65.12 91 GLU A C 1
ATOM 725 O O . GLU A 1 91 ? 9.466 2.895 -5.329 1.00 65.12 91 GLU A O 1
ATOM 730 N N . ALA A 1 92 ? 11.265 4.075 -4.700 1.00 64.06 92 ALA A N 1
ATOM 731 C CA . ALA A 1 92 ? 11.469 3.371 -3.440 1.00 64.06 92 ALA A CA 1
ATOM 732 C C . ALA A 1 92 ? 10.541 3.911 -2.337 1.00 64.06 92 ALA A C 1
ATOM 734 O O . ALA A 1 92 ? 10.208 5.097 -2.302 1.00 64.06 92 ALA A O 1
ATOM 735 N N . LEU A 1 93 ? 10.199 3.060 -1.369 1.00 59.97 93 LEU A N 1
ATOM 736 C CA . LEU A 1 93 ? 9.313 3.396 -0.247 1.00 59.97 93 LEU A CA 1
ATOM 737 C C . LEU A 1 93 ? 9.626 4.665 0.547 1.00 59.97 93 LEU A C 1
ATOM 739 O O . LEU A 1 93 ? 8.677 5.354 0.910 1.00 59.97 93 LEU A O 1
ATOM 743 N N . PRO A 1 94 ? 10.891 5.039 0.803 1.00 61.34 94 PRO A N 1
ATOM 744 C CA . PRO A 1 94 ? 11.176 6.306 1.471 1.00 61.34 94 PRO A CA 1
ATOM 745 C C . PRO A 1 94 ? 10.645 7.511 0.680 1.00 61.34 94 PRO A C 1
ATOM 747 O O . PRO A 1 94 ? 10.120 8.460 1.260 1.00 61.34 94 PRO A O 1
ATOM 750 N N . LYS A 1 95 ? 10.709 7.445 -0.658 1.00 61.53 95 LYS A N 1
ATOM 751 C CA . LYS A 1 95 ? 10.147 8.470 -1.550 1.00 61.53 95 LYS A CA 1
ATOM 752 C C . LYS A 1 95 ? 8.618 8.409 -1.562 1.00 61.53 95 LYS A C 1
ATOM 754 O O . LYS A 1 95 ? 7.971 9.452 -1.569 1.00 61.53 95 LYS A O 1
ATOM 759 N N . LEU A 1 96 ? 8.045 7.206 -1.481 1.00 61.56 96 LEU A N 1
ATOM 760 C CA . LEU A 1 96 ? 6.601 6.999 -1.364 1.00 61.56 96 LEU A CA 1
ATOM 761 C C . LEU A 1 96 ? 6.041 7.580 -0.057 1.00 61.56 96 LEU A C 1
ATOM 763 O O . LEU A 1 96 ? 5.035 8.276 -0.095 1.00 61.56 96 LEU A O 1
ATOM 767 N N . HIS A 1 97 ? 6.704 7.366 1.083 1.00 64.75 97 HIS A N 1
ATOM 768 C CA . HIS A 1 97 ? 6.310 7.962 2.363 1.00 64.75 97 HIS A CA 1
ATOM 769 C C . HIS A 1 97 ? 6.258 9.487 2.272 1.00 64.75 97 HIS A C 1
ATOM 771 O O . HIS A 1 97 ? 5.270 10.085 2.684 1.00 64.75 97 HIS A O 1
ATOM 777 N N . HIS A 1 98 ? 7.275 10.112 1.674 1.00 64.38 98 HIS A N 1
ATOM 778 C CA . HIS A 1 98 ? 7.319 11.564 1.519 1.00 64.38 98 HIS A CA 1
ATOM 779 C C . HIS A 1 98 ? 6.243 12.082 0.550 1.00 64.38 98 HIS A C 1
ATOM 781 O O . HIS A 1 98 ? 5.624 13.114 0.802 1.00 64.38 98 HIS A O 1
ATOM 787 N N . LYS A 1 99 ? 5.983 11.353 -0.543 1.00 63.03 99 LYS A N 1
ATOM 788 C CA . LYS A 1 99 ? 4.975 11.700 -1.555 1.00 63.03 99 LYS A CA 1
ATOM 789 C C . LYS A 1 99 ? 3.553 11.542 -1.030 1.00 63.03 99 LYS A C 1
ATOM 791 O O . LYS A 1 99 ? 2.741 12.444 -1.221 1.00 63.03 99 LYS A O 1
ATOM 796 N N . ILE A 1 100 ? 3.257 10.439 -0.337 1.00 65.12 100 ILE A N 1
ATOM 797 C CA . ILE A 1 100 ? 1.958 10.227 0.306 1.00 65.12 100 ILE A CA 1
ATOM 798 C C . ILE A 1 100 ? 1.788 11.253 1.429 1.00 65.12 100 ILE A C 1
ATOM 800 O O . ILE A 1 100 ? 0.795 11.964 1.414 1.00 65.12 100 ILE A O 1
ATOM 804 N N . ALA A 1 101 ? 2.754 11.420 2.338 1.00 64.62 101 ALA A N 1
ATOM 805 C CA . ALA A 1 101 ? 2.644 12.394 3.429 1.00 64.62 101 ALA A CA 1
ATOM 806 C C . ALA A 1 101 ? 2.408 13.828 2.923 1.00 64.62 101 ALA A C 1
ATOM 808 O O . ALA A 1 101 ? 1.543 14.521 3.449 1.00 64.62 101 ALA A O 1
ATOM 809 N N . ASN A 1 102 ? 3.111 14.259 1.871 1.00 61.72 102 ASN A N 1
ATOM 810 C CA . ASN A 1 102 ? 2.900 15.582 1.280 1.00 61.72 102 ASN A CA 1
ATOM 811 C C . ASN A 1 102 ? 1.541 15.691 0.579 1.00 61.72 102 ASN A C 1
ATOM 813 O O . ASN A 1 102 ? 0.807 16.634 0.833 1.00 61.72 102 ASN A O 1
ATOM 817 N N . THR A 1 103 ? 1.148 14.683 -0.208 1.00 60.50 103 THR A N 1
ATOM 818 C CA . THR A 1 103 ? -0.167 14.661 -0.877 1.00 60.50 103 THR A CA 1
ATOM 819 C C . THR A 1 103 ? -1.320 14.698 0.132 1.00 60.50 103 THR A C 1
ATOM 821 O O . THR A 1 103 ? -2.384 15.236 -0.162 1.00 60.50 103 THR A O 1
ATOM 824 N N . GLN A 1 104 ? -1.139 14.110 1.318 1.00 58.41 104 GLN A N 1
ATOM 825 C CA . GLN A 1 104 ? -2.138 14.142 2.387 1.00 58.41 104 GLN A CA 1
ATOM 826 C C . GLN A 1 104 ? -2.129 15.473 3.158 1.00 58.41 104 GLN A C 1
ATOM 828 O O . GLN A 1 104 ? -3.206 15.969 3.483 1.00 58.41 104 GLN A O 1
ATOM 833 N N . LYS A 1 105 ? -0.960 16.095 3.381 1.00 60.50 105 LYS A N 1
ATOM 834 C CA . LYS A 1 105 ? -0.863 17.473 3.903 1.00 60.50 105 LYS A CA 1
ATOM 835 C C . LYS A 1 105 ? -1.552 18.477 2.980 1.00 60.50 105 LYS A C 1
ATOM 837 O O . LYS A 1 105 ? -2.346 19.283 3.448 1.00 60.50 105 LYS A O 1
ATOM 842 N N . ASP A 1 106 ? -1.331 18.366 1.671 1.00 60.53 106 ASP A N 1
ATOM 843 C CA . ASP A 1 106 ? -1.958 19.233 0.662 1.00 60.53 106 ASP A CA 1
ATOM 844 C C . ASP A 1 106 ? -3.490 19.080 0.627 1.00 60.53 106 ASP A C 1
ATOM 846 O O . ASP A 1 106 ? -4.209 19.994 0.228 1.00 60.53 106 ASP A O 1
ATOM 850 N N . LYS A 1 107 ? -4.006 17.928 1.074 1.00 57.22 107 LYS A N 1
ATOM 851 C CA . LYS A 1 107 ? -5.442 17.641 1.203 1.00 57.22 107 LYS A CA 1
ATOM 852 C C . LYS A 1 107 ? -6.010 17.940 2.598 1.00 57.22 107 LYS A C 1
ATOM 854 O O . LYS A 1 107 ? -7.196 17.705 2.810 1.00 57.22 107 LYS A O 1
ATOM 859 N N . GLY A 1 108 ? -5.194 18.436 3.535 1.00 57.50 108 GLY A N 1
ATOM 860 C CA . GLY A 1 108 ? -5.602 18.742 4.912 1.00 57.50 108 GLY A CA 1
ATOM 861 C C . GLY A 1 108 ? -5.944 17.511 5.759 1.00 57.50 108 GLY A C 1
ATOM 862 O O . GLY A 1 108 ? -6.758 17.602 6.672 1.00 57.50 108 GLY A O 1
ATOM 863 N N . ILE A 1 109 ? -5.381 16.348 5.417 1.00 57.78 109 ILE A N 1
ATOM 864 C CA . ILE A 1 109 ? -5.695 15.050 6.041 1.00 57.78 109 ILE A CA 1
ATOM 865 C C . ILE A 1 109 ? -4.694 14.684 7.158 1.00 57.78 109 ILE A C 1
ATOM 867 O O . ILE A 1 109 ? -5.006 13.851 8.013 1.00 57.78 109 ILE A O 1
ATOM 871 N N . LEU A 1 110 ? -3.506 15.301 7.153 1.00 53.78 110 LEU A N 1
ATOM 872 C CA . LEU A 1 110 ? -2.444 15.154 8.158 1.00 53.78 110 LEU A CA 1
ATOM 873 C C . LEU A 1 110 ? -2.131 16.485 8.837 1.00 53.78 110 LEU A C 1
ATOM 875 O O . LEU A 1 110 ? -2.167 17.513 8.124 1.00 53.78 110 LEU A O 1
#

Foldseek 3Di:
DDDPDDDDPPDPPPDDDPPDDDLVRVQVVQQVVQQVPEPQPPDGTKHFDADPVSDTQDIHIKYFDPPDDRVPAASACDDPDPRNHCVVTIDDVVNVCVVSVVVCVVVVND